Protein AF-A0A924S468-F1 (afdb_monomer_lite)

Foldseek 3Di:
DLVVVVVCCVPPVVVDCPCVVVSVDDDPVNVVVVVVCVFCVQLLVQLCVVLVVDPVSSVVVVVVLVPDDPVSSCVVSVVSTDPPVVPPPPDDD

pLDDT: mean 87.31, std 14.88, range [32.94, 98.31]

Sequence (93 aa):
MRTDYATMKRDKWGGYKGYDHWFATVNNAALGAQAAYDDQVGAFERLFAAEGSDFDRFYAEVRRMAALPRSERDAAMAKYRDPTKKEETAWPT

Structure (mmCIF, N/CA/C/O backbone):
data_AF-A0A924S468-F1
#
_entry.id   AF-A0A924S468-F1
#
loop_
_atom_site.group_PDB
_atom_site.id
_atom_site.type_symbol
_atom_site.label_atom_id
_atom_site.label_alt_id
_atom_site.label_comp_id
_atom_site.label_asym_id
_atom_site.label_entity_id
_atom_site.label_seq_id
_atom_site.pdbx_PDB_ins_code
_atom_site.Cartn_x
_atom_site.Cartn_y
_atom_site.Cartn_z
_atom_site.occupancy
_atom_site.B_iso_or_equiv
_atom_site.auth_seq_id
_atom_site.auth_comp_id
_atom_site.auth_asym_id
_atom_site.auth_atom_id
_atom_site.pdbx_PDB_model_num
ATOM 1 N N . MET A 1 1 ? 16.808 8.237 -12.009 1.00 81.81 1 MET A N 1
ATOM 2 C CA . MET A 1 1 ? 15.811 7.197 -12.355 1.00 81.81 1 MET A CA 1
ATOM 3 C C . MET A 1 1 ? 15.923 6.684 -13.795 1.00 81.81 1 MET A C 1
ATOM 5 O O . MET A 1 1 ? 16.246 5.521 -13.961 1.00 81.81 1 MET A O 1
ATOM 9 N N . ARG A 1 2 ? 15.692 7.489 -14.851 1.00 87.44 2 ARG A N 1
ATOM 10 C CA . ARG A 1 2 ? 15.808 7.005 -16.253 1.00 87.44 2 ARG A CA 1
ATOM 11 C C . ARG A 1 2 ? 17.241 6.634 -16.650 1.00 87.44 2 ARG A C 1
ATOM 13 O O . ARG A 1 2 ? 17.448 5.626 -17.314 1.00 87.44 2 ARG A O 1
ATOM 20 N N . THR A 1 3 ? 18.217 7.424 -16.205 1.00 89.44 3 THR A N 1
ATOM 21 C CA . THR A 1 3 ? 19.646 7.128 -16.386 1.00 89.44 3 THR A CA 1
ATOM 22 C C . THR A 1 3 ? 20.043 5.847 -15.652 1.00 89.44 3 THR A C 1
ATOM 24 O O . THR A 1 3 ? 20.651 4.969 -16.253 1.00 89.44 3 THR A O 1
ATOM 27 N N . ASP A 1 4 ? 19.619 5.690 -14.395 1.00 89.69 4 ASP A N 1
ATOM 28 C CA . ASP A 1 4 ? 19.900 4.487 -13.593 1.00 89.69 4 ASP A CA 1
ATOM 29 C C . ASP A 1 4 ? 19.245 3.242 -14.197 1.00 89.69 4 ASP A C 1
ATOM 31 O O . ASP A 1 4 ? 19.869 2.188 -14.285 1.00 89.69 4 ASP A O 1
ATOM 35 N N . TYR A 1 5 ? 18.014 3.383 -14.700 1.00 91.19 5 TYR A N 1
ATOM 36 C CA . TYR A 1 5 ? 17.335 2.337 -15.454 1.00 91.19 5 TYR A CA 1
ATOM 37 C C . TYR A 1 5 ? 18.105 1.946 -16.718 1.00 91.19 5 TYR A C 1
ATOM 39 O O . TYR A 1 5 ? 18.294 0.759 -16.961 1.00 91.19 5 TYR A O 1
ATOM 47 N N . ALA A 1 6 ? 18.587 2.912 -17.506 1.00 92.00 6 ALA A N 1
ATOM 48 C CA . ALA A 1 6 ? 19.361 2.630 -18.714 1.00 92.00 6 ALA A CA 1
ATOM 49 C C . ALA A 1 6 ? 20.666 1.876 -18.400 1.00 92.00 6 ALA A C 1
ATOM 51 O O . ALA A 1 6 ? 21.001 0.917 -19.096 1.00 92.00 6 ALA A O 1
ATOM 52 N N . THR A 1 7 ? 21.358 2.266 -17.326 1.00 93.81 7 THR A N 1
ATOM 53 C CA . THR A 1 7 ? 22.547 1.574 -16.812 1.00 93.81 7 THR A CA 1
ATOM 54 C C . THR A 1 7 ? 22.208 0.150 -16.373 1.00 93.81 7 THR A C 1
ATOM 56 O O . THR A 1 7 ? 22.815 -0.797 -16.859 1.00 93.81 7 THR A O 1
ATOM 59 N N . MET A 1 8 ? 21.183 -0.040 -15.537 1.00 93.56 8 MET A N 1
ATOM 60 C CA . MET A 1 8 ? 20.780 -1.367 -15.055 1.00 93.56 8 MET A CA 1
ATOM 61 C C . MET A 1 8 ? 20.313 -2.287 -16.191 1.00 93.56 8 MET A C 1
ATOM 63 O O . MET A 1 8 ? 20.693 -3.458 -16.249 1.00 93.56 8 MET A O 1
ATOM 67 N N . LYS A 1 9 ? 19.536 -1.748 -17.135 1.00 94.00 9 LYS A N 1
ATOM 68 C CA . LYS A 1 9 ? 19.086 -2.462 -18.331 1.00 94.00 9 LYS A CA 1
ATOM 69 C C . LYS A 1 9 ? 20.267 -2.949 -19.169 1.00 94.00 9 LYS A C 1
ATOM 71 O O . LYS A 1 9 ? 20.230 -4.079 -19.652 1.00 94.00 9 LYS A O 1
ATOM 76 N N . ARG A 1 10 ? 21.300 -2.116 -19.341 1.00 94.50 10 ARG A N 1
ATOM 77 C CA . ARG A 1 10 ? 22.524 -2.469 -20.075 1.00 94.50 10 ARG A CA 1
ATOM 78 C C . ARG A 1 10 ? 23.357 -3.506 -19.320 1.00 94.50 10 ARG A C 1
ATOM 80 O O . ARG A 1 10 ? 23.729 -4.511 -19.911 1.00 94.50 10 ARG A O 1
ATOM 87 N N . ASP A 1 11 ? 23.612 -3.266 -18.037 1.00 94.88 11 ASP A N 1
ATOM 88 C CA . ASP A 1 11 ? 24.676 -3.955 -17.299 1.00 94.88 11 ASP A CA 1
ATOM 89 C C . ASP A 1 11 ? 24.197 -5.220 -16.577 1.00 94.88 11 ASP A C 1
ATOM 91 O O . ASP A 1 11 ? 24.969 -6.162 -16.422 1.00 94.88 11 ASP A O 1
ATOM 95 N N . LYS A 1 12 ? 22.929 -5.268 -16.141 1.00 92.69 12 LYS A N 1
ATOM 96 C CA . LYS A 1 12 ? 22.383 -6.391 -15.358 1.00 92.69 12 LYS A CA 1
ATOM 97 C C . LYS A 1 12 ? 21.298 -7.185 -16.092 1.00 92.69 12 LYS A C 1
ATOM 99 O O . LYS A 1 12 ? 21.137 -8.369 -15.817 1.00 92.69 12 LYS A O 1
ATOM 104 N N . TRP A 1 13 ? 20.542 -6.573 -17.009 1.00 92.75 13 TRP A N 1
ATOM 105 C CA . TRP A 1 13 ? 19.350 -7.205 -17.611 1.00 92.75 13 TRP A CA 1
ATOM 106 C C . TRP A 1 13 ? 19.494 -7.575 -19.093 1.00 92.75 13 TRP A C 1
ATOM 108 O O . TRP A 1 13 ? 18.492 -7.836 -19.759 1.00 92.75 13 TRP A O 1
ATOM 118 N N . GLY A 1 14 ? 20.715 -7.564 -19.638 1.00 92.94 14 GLY A N 1
ATOM 119 C CA . GLY A 1 14 ? 20.978 -7.991 -21.020 1.00 92.94 14 GLY A CA 1
ATOM 120 C C . GLY A 1 14 ? 20.198 -7.198 -22.076 1.00 92.94 14 GLY A C 1
ATOM 121 O O . GLY A 1 14 ? 19.849 -7.729 -23.127 1.00 92.94 14 GLY A O 1
ATOM 122 N N . GLY A 1 15 ? 19.863 -5.938 -21.788 1.00 92.31 15 GLY A N 1
ATOM 123 C CA . GLY A 1 15 ? 19.080 -5.087 -22.678 1.00 92.31 15 GLY A CA 1
ATOM 124 C C . GLY A 1 15 ? 17.565 -5.314 -22.644 1.00 92.31 15 GLY A C 1
ATOM 125 O O . GLY A 1 15 ? 16.882 -4.763 -23.508 1.00 92.31 15 GLY A O 1
ATOM 126 N N . TYR A 1 16 ? 17.021 -6.070 -21.679 1.00 94.19 16 TYR A N 1
ATOM 127 C CA . TYR A 1 16 ? 15.579 -6.322 -21.552 1.00 94.19 16 TYR A CA 1
ATOM 128 C C . TYR A 1 16 ? 14.746 -5.027 -21.541 1.00 94.19 16 TYR A C 1
ATOM 130 O O . TYR A 1 16 ? 14.921 -4.147 -20.697 1.00 94.19 16 TYR A O 1
ATOM 138 N N . LYS A 1 17 ? 13.808 -4.920 -22.489 1.00 93.00 17 LYS A N 1
ATOM 139 C CA . LYS A 1 17 ? 13.046 -3.692 -22.782 1.00 93.00 17 LYS A CA 1
ATOM 140 C C . LYS A 1 17 ? 11.649 -3.644 -22.159 1.00 93.00 17 LYS A C 1
ATOM 142 O O . LYS A 1 17 ? 10.931 -2.674 -22.377 1.00 93.00 17 LYS A O 1
ATOM 147 N N . GLY A 1 18 ? 11.248 -4.656 -21.384 1.00 93.56 18 GLY A N 1
ATOM 148 C CA . GLY A 1 18 ? 9.868 -4.785 -20.886 1.00 93.56 18 GLY A CA 1
ATOM 149 C C . GLY A 1 18 ? 9.375 -3.612 -20.028 1.00 93.56 18 GLY A C 1
ATOM 150 O O . GLY A 1 18 ? 8.174 -3.386 -19.941 1.00 93.56 18 GLY A O 1
ATOM 151 N N . TYR A 1 19 ? 10.289 -2.829 -19.451 1.00 91.75 19 TYR A N 1
ATOM 152 C CA . TYR A 1 19 ? 9.970 -1.659 -18.626 1.00 91.75 19 TYR A CA 1
ATOM 153 C C . TYR A 1 19 ? 10.203 -0.309 -19.327 1.00 91.75 19 TYR A C 1
ATOM 155 O O . TYR A 1 19 ? 9.964 0.731 -18.714 1.00 91.75 19 TYR A O 1
ATOM 163 N N . ASP A 1 20 ? 10.628 -0.295 -20.600 1.00 94.38 20 ASP A N 1
ATOM 164 C CA . ASP A 1 20 ? 10.992 0.940 -21.316 1.00 94.38 20 ASP A CA 1
ATOM 165 C C . ASP A 1 20 ? 9.826 1.939 -21.334 1.00 94.38 20 ASP A C 1
ATOM 167 O O . ASP A 1 20 ? 10.005 3.122 -21.039 1.00 94.38 20 ASP A O 1
ATOM 171 N N . HIS A 1 21 ? 8.612 1.455 -21.620 1.00 93.38 21 HIS A N 1
ATOM 172 C CA . HIS A 1 21 ? 7.414 2.294 -21.639 1.00 93.38 21 HIS A CA 1
ATOM 173 C C . HIS A 1 21 ? 7.100 2.881 -20.258 1.00 93.38 21 HIS A C 1
ATOM 175 O O . HIS A 1 21 ? 6.832 4.075 -20.147 1.00 93.38 21 HIS A O 1
ATOM 181 N N . TRP A 1 22 ? 7.187 2.071 -19.200 1.00 90.00 22 TRP A N 1
ATOM 182 C CA . TRP A 1 22 ? 6.907 2.517 -17.836 1.00 90.00 22 TRP A CA 1
ATOM 183 C C . TRP A 1 22 ? 7.894 3.602 -17.381 1.00 90.00 22 TRP A C 1
ATOM 185 O O . TRP A 1 22 ? 7.470 4.654 -16.914 1.00 90.00 22 TRP A O 1
ATOM 195 N N . PHE A 1 23 ? 9.204 3.431 -17.601 1.00 92.62 23 PHE A N 1
ATOM 196 C CA . PHE A 1 23 ? 10.197 4.464 -17.255 1.00 92.62 23 PHE A CA 1
ATOM 197 C C . PHE A 1 23 ? 10.088 5.7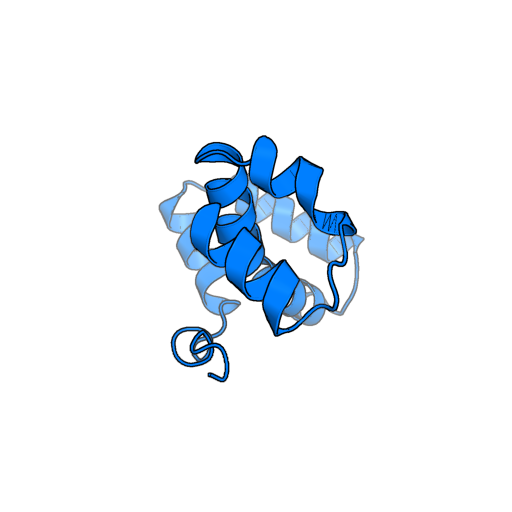29 -18.120 1.00 92.62 23 PHE A C 1
ATOM 199 O O . PHE A 1 23 ? 10.499 6.817 -17.693 1.00 92.62 23 PHE A O 1
ATOM 206 N N . ALA A 1 24 ? 9.539 5.620 -19.332 1.00 92.56 24 ALA A N 1
ATOM 207 C CA . ALA A 1 24 ? 9.248 6.782 -20.160 1.00 92.56 24 ALA A CA 1
ATOM 208 C C . ALA A 1 24 ? 8.090 7.613 -19.578 1.00 92.56 24 ALA A C 1
ATOM 210 O O . ALA A 1 24 ? 8.191 8.842 -19.547 1.00 92.56 24 ALA A O 1
ATOM 211 N N . THR A 1 25 ? 7.037 6.964 -19.068 1.00 91.56 25 THR A N 1
ATOM 212 C CA . THR A 1 25 ? 5.770 7.617 -18.688 1.00 91.56 25 THR A CA 1
ATOM 213 C C . THR A 1 25 ? 5.568 7.838 -17.185 1.00 91.56 25 THR A C 1
ATOM 215 O O . THR A 1 25 ? 4.716 8.648 -16.816 1.00 91.56 25 THR A O 1
ATOM 218 N N . VAL A 1 26 ? 6.331 7.166 -16.313 1.00 91.44 26 VAL A N 1
ATOM 219 C CA . VAL A 1 26 ? 6.167 7.250 -14.851 1.00 91.44 26 VAL A CA 1
ATOM 220 C C . VAL A 1 26 ? 6.273 8.691 -14.338 1.00 91.44 26 VAL A C 1
ATOM 222 O O . VAL A 1 26 ? 7.122 9.477 -14.765 1.00 91.44 26 VAL A O 1
ATOM 225 N N . ASN A 1 27 ? 5.393 9.031 -13.398 1.00 89.81 27 ASN A N 1
ATOM 226 C CA . ASN A 1 27 ? 5.294 10.344 -12.771 1.00 89.81 27 ASN A CA 1
ATOM 227 C C . ASN A 1 27 ? 4.999 10.214 -11.264 1.00 89.81 27 ASN A C 1
ATOM 229 O O . ASN A 1 27 ? 4.808 9.113 -10.745 1.00 89.81 27 ASN A O 1
ATOM 233 N N . ASN A 1 28 ? 4.921 11.347 -10.562 1.00 87.12 28 ASN A N 1
ATOM 234 C CA . ASN A 1 28 ? 4.715 11.375 -9.109 1.00 87.12 28 ASN A CA 1
ATOM 235 C C . ASN A 1 28 ? 3.396 10.725 -8.655 1.00 87.12 28 ASN A C 1
ATOM 237 O O . ASN A 1 28 ? 3.349 10.173 -7.561 1.00 87.12 28 ASN A O 1
ATOM 241 N N . ALA A 1 29 ? 2.337 10.755 -9.472 1.00 84.81 29 ALA A N 1
ATOM 242 C CA . ALA A 1 29 ? 1.065 10.117 -9.128 1.00 84.81 29 ALA A CA 1
ATOM 243 C C . ALA A 1 29 ? 1.169 8.586 -9.189 1.00 84.81 29 ALA A C 1
ATOM 245 O O . ALA A 1 29 ? 0.715 7.902 -8.276 1.00 84.81 29 ALA A O 1
ATOM 246 N N . ALA A 1 30 ? 1.827 8.053 -10.223 1.00 85.94 30 ALA A N 1
ATOM 247 C CA . ALA A 1 30 ? 2.094 6.621 -10.340 1.00 85.94 30 ALA A CA 1
ATOM 248 C C . ALA A 1 30 ? 2.997 6.116 -9.201 1.00 85.94 30 ALA A C 1
ATOM 250 O O . ALA A 1 30 ? 2.729 5.070 -8.617 1.00 85.94 30 ALA A O 1
ATOM 251 N N . LEU A 1 31 ? 4.024 6.891 -8.835 1.00 87.31 31 LEU A N 1
ATOM 252 C CA . LEU A 1 31 ? 4.889 6.574 -7.695 1.00 87.31 31 LEU A CA 1
ATOM 253 C C . LEU A 1 31 ? 4.132 6.635 -6.362 1.00 87.31 31 LEU A C 1
ATOM 255 O O . LEU A 1 31 ? 4.334 5.779 -5.508 1.00 87.31 31 LEU A O 1
ATOM 259 N N . GLY A 1 32 ? 3.225 7.601 -6.198 1.00 83.94 32 GLY A N 1
ATOM 260 C CA . GLY A 1 32 ? 2.355 7.683 -5.024 1.00 83.94 32 GLY A CA 1
ATOM 261 C C . GLY A 1 32 ? 1.408 6.487 -4.906 1.00 83.94 32 GLY A C 1
ATOM 262 O O . GLY A 1 32 ? 1.231 5.956 -3.814 1.00 83.94 32 GLY A O 1
ATOM 263 N N . ALA A 1 33 ? 0.845 6.023 -6.025 1.00 80.50 33 ALA A N 1
ATOM 264 C CA . ALA A 1 33 ? 0.020 4.818 -6.056 1.00 80.50 33 ALA A CA 1
ATOM 265 C C . ALA A 1 33 ? 0.828 3.557 -5.705 1.00 80.50 33 ALA A C 1
ATOM 267 O O . ALA A 1 33 ? 0.353 2.736 -4.925 1.00 80.50 33 ALA A O 1
ATOM 268 N N . GLN A 1 34 ? 2.059 3.438 -6.217 1.00 85.00 34 GLN A N 1
ATOM 269 C CA . GLN A 1 34 ? 2.957 2.329 -5.885 1.00 85.00 34 GLN A CA 1
ATOM 270 C C . GLN A 1 34 ? 3.320 2.317 -4.397 1.00 85.00 34 GLN A C 1
ATOM 272 O O . GLN A 1 34 ? 3.183 1.289 -3.744 1.00 85.00 34 GLN A O 1
ATOM 277 N N . ALA A 1 35 ? 3.707 3.467 -3.838 1.00 83.56 35 ALA A N 1
ATOM 278 C CA . ALA A 1 35 ? 4.019 3.581 -2.415 1.00 83.56 35 ALA A CA 1
ATOM 279 C C . ALA A 1 35 ? 2.806 3.225 -1.540 1.00 83.56 35 ALA A C 1
ATOM 281 O O . ALA A 1 35 ? 2.928 2.469 -0.581 1.00 83.56 35 ALA A O 1
ATOM 282 N N . ALA A 1 36 ? 1.613 3.707 -1.906 1.00 82.12 36 ALA A N 1
ATOM 283 C CA . ALA A 1 36 ? 0.384 3.363 -1.197 1.00 82.12 36 ALA A CA 1
ATOM 284 C C . ALA A 1 36 ? 0.072 1.859 -1.264 1.00 82.12 36 ALA A C 1
ATOM 286 O O . ALA A 1 36 ? -0.410 1.295 -0.283 1.00 82.12 36 ALA A O 1
ATOM 287 N N . TYR A 1 37 ? 0.351 1.206 -2.395 1.00 83.88 37 TYR A N 1
ATOM 288 C CA . TYR A 1 37 ? 0.204 -0.240 -2.530 1.00 83.88 37 TYR A CA 1
ATOM 289 C C . TYR A 1 37 ? 1.194 -0.991 -1.630 1.00 83.88 37 TYR A C 1
ATOM 291 O O . TYR A 1 37 ? 0.770 -1.809 -0.813 1.00 83.88 37 TYR A O 1
ATOM 299 N N . ASP A 1 38 ? 2.486 -0.665 -1.714 1.00 83.00 38 ASP A N 1
ATOM 300 C CA . ASP A 1 38 ? 3.549 -1.325 -0.946 1.00 83.00 38 ASP A CA 1
ATOM 301 C C . ASP A 1 38 ? 3.354 -1.184 0.576 1.00 83.00 38 ASP A C 1
ATOM 303 O O . ASP A 1 38 ? 3.617 -2.134 1.329 1.00 83.00 38 ASP A O 1
ATOM 307 N N . ASP A 1 39 ? 2.836 -0.034 1.020 1.00 81.81 39 ASP A N 1
ATOM 308 C CA . ASP A 1 39 ? 2.525 0.262 2.422 1.00 81.81 39 ASP A CA 1
ATOM 309 C C . ASP A 1 39 ? 1.309 -0.512 2.950 1.00 81.81 39 ASP A C 1
ATOM 311 O O . ASP A 1 39 ? 1.248 -0.833 4.141 1.00 81.81 39 ASP A O 1
ATOM 315 N N . GLN A 1 40 ? 0.305 -0.762 2.102 1.00 85.88 40 GLN A N 1
ATOM 316 C CA . GLN A 1 40 ? -1.007 -1.239 2.550 1.00 85.88 40 GLN A CA 1
ATOM 317 C C . GLN A 1 40 ? -1.291 -2.704 2.212 1.00 85.88 40 GLN A C 1
ATOM 319 O O . GLN A 1 40 ? -2.071 -3.324 2.932 1.00 85.88 40 GLN A O 1
ATOM 324 N N . VAL A 1 41 ? -0.664 -3.290 1.183 1.00 91.25 41 VAL A N 1
ATOM 325 C CA . VAL A 1 41 ? -0.964 -4.666 0.737 1.00 91.25 41 VAL A CA 1
ATOM 326 C C . VAL A 1 41 ? -0.819 -5.683 1.871 1.00 91.25 41 VAL A C 1
ATOM 328 O O . VAL A 1 41 ? -1.776 -6.387 2.183 1.00 91.25 41 VAL A O 1
ATOM 331 N N . GLY A 1 42 ? 0.301 -5.658 2.600 1.00 90.56 42 GLY A N 1
ATOM 332 C CA . GLY A 1 42 ? 0.514 -6.569 3.729 1.00 90.56 42 GLY A CA 1
ATOM 333 C C . GLY A 1 42 ? -0.464 -6.333 4.885 1.00 90.56 42 GLY A C 1
ATOM 334 O O . GLY A 1 42 ? -0.794 -7.252 5.632 1.00 90.56 42 GLY A O 1
ATOM 335 N N . ALA A 1 43 ? -0.965 -5.104 5.040 1.00 92.56 43 ALA A N 1
ATOM 336 C CA . ALA A 1 43 ? -1.988 -4.812 6.037 1.00 92.56 43 ALA A CA 1
ATOM 337 C C . ALA A 1 43 ? -3.362 -5.357 5.644 1.00 92.56 43 ALA A C 1
ATOM 339 O O . ALA A 1 43 ? -4.065 -5.897 6.496 1.00 92.56 43 ALA A O 1
ATOM 340 N N . PHE A 1 44 ? -3.721 -5.291 4.363 1.00 94.38 44 PHE A N 1
ATOM 341 C CA . PHE A 1 44 ? -4.931 -5.933 3.861 1.00 94.38 44 PHE A CA 1
ATOM 342 C C . PHE A 1 44 ? -4.849 -7.460 3.926 1.00 94.38 44 PHE A C 1
ATOM 344 O O . PHE A 1 44 ? -5.830 -8.084 4.317 1.00 94.38 44 PHE A O 1
ATOM 351 N N . GLU A 1 45 ? -3.693 -8.062 3.640 1.00 95.00 45 GLU A N 1
ATOM 352 C CA . GLU A 1 45 ? -3.480 -9.510 3.789 1.00 95.00 45 GLU A CA 1
ATOM 353 C C . GLU A 1 45 ? -3.679 -9.973 5.240 1.00 95.00 45 GLU A C 1
ATOM 355 O O . GLU A 1 45 ? -4.383 -10.951 5.499 1.00 95.00 45 GLU A O 1
ATOM 360 N N . ARG A 1 46 ? -3.129 -9.237 6.215 1.00 95.69 46 ARG A N 1
ATOM 361 C CA . ARG A 1 46 ? -3.330 -9.543 7.642 1.00 95.69 46 ARG A CA 1
ATOM 362 C C . ARG A 1 46 ? -4.759 -9.298 8.112 1.00 95.69 46 ARG A C 1
ATOM 364 O O . ARG A 1 46 ? -5.269 -10.087 8.903 1.00 95.69 46 ARG A O 1
ATOM 371 N N . LEU A 1 47 ? -5.418 -8.248 7.621 1.00 96.38 47 LEU A N 1
ATOM 372 C CA . LEU A 1 47 ? -6.843 -8.027 7.870 1.00 96.38 47 LEU A CA 1
ATOM 373 C C . LEU A 1 47 ? -7.684 -9.183 7.307 1.00 96.38 47 LEU A C 1
ATOM 375 O O . LEU A 1 47 ? -8.559 -9.691 7.998 1.00 96.38 47 LEU A O 1
ATOM 379 N N . PHE A 1 48 ? -7.391 -9.641 6.090 1.00 97.38 48 PHE A N 1
ATOM 380 C CA . PHE A 1 48 ? -8.073 -10.777 5.475 1.00 97.38 48 PHE A CA 1
ATOM 381 C C . PHE A 1 48 ? -7.911 -12.058 6.301 1.00 97.38 48 PHE A C 1
ATOM 383 O O . PHE A 1 48 ? -8.894 -12.746 6.570 1.00 97.38 48 PHE A O 1
ATOM 390 N N . ALA A 1 49 ? -6.698 -12.346 6.777 1.00 97.31 49 ALA A N 1
ATOM 391 C CA . ALA A 1 49 ? -6.458 -13.469 7.681 1.00 97.31 49 ALA A CA 1
ATOM 392 C C . ALA A 1 49 ? -7.224 -13.324 9.012 1.00 97.31 49 ALA A C 1
ATOM 394 O O . ALA A 1 49 ? -7.807 -14.293 9.494 1.00 97.31 49 ALA A O 1
ATOM 395 N N . ALA A 1 50 ? -7.277 -12.116 9.586 1.00 96.50 50 ALA A N 1
ATOM 396 C CA . ALA A 1 50 ? -8.003 -11.844 10.829 1.00 96.50 50 ALA A CA 1
ATOM 397 C C . ALA A 1 50 ? -9.527 -12.015 10.692 1.00 96.50 50 ALA A C 1
ATOM 399 O O . ALA A 1 50 ? -10.184 -12.434 11.644 1.00 96.50 50 ALA A O 1
ATOM 400 N N . GLU A 1 51 ? -10.083 -11.758 9.506 1.00 98.12 51 GLU A N 1
ATOM 401 C CA . GLU A 1 51 ? -11.495 -12.019 9.194 1.00 98.12 51 GLU A CA 1
ATOM 402 C C . GLU A 1 51 ? -11.787 -13.483 8.824 1.00 98.12 51 GLU A C 1
ATOM 404 O O . GLU A 1 51 ? -12.894 -13.813 8.400 1.00 98.12 51 GLU A O 1
ATOM 409 N N . GLY A 1 52 ? -10.823 -14.384 9.035 1.00 97.50 52 GLY A N 1
ATOM 410 C CA . GLY A 1 52 ? -10.980 -15.817 8.792 1.00 97.50 52 GLY A CA 1
ATOM 411 C C . GLY A 1 52 ? -10.825 -16.210 7.326 1.00 97.50 52 GLY A C 1
ATOM 412 O O . GLY A 1 52 ? -11.360 -17.238 6.921 1.00 97.50 52 GLY A O 1
ATOM 413 N N . SER A 1 53 ? -10.117 -15.398 6.533 1.00 97.69 53 SER A N 1
ATOM 414 C CA . SER A 1 53 ? -9.936 -15.604 5.090 1.00 97.69 53 SER A CA 1
ATOM 415 C C . SER A 1 53 ? -11.256 -15.664 4.310 1.00 97.69 53 SER A C 1
ATOM 417 O O . SER A 1 53 ? -11.367 -16.339 3.288 1.00 97.69 53 SER A O 1
ATOM 419 N N . ASP A 1 54 ? -12.251 -14.923 4.793 1.00 98.31 54 ASP A N 1
ATOM 420 C CA . ASP A 1 54 ? -13.567 -14.769 4.187 1.00 98.31 54 ASP A CA 1
ATOM 421 C C . ASP A 1 54 ? -13.658 -13.399 3.499 1.00 98.31 54 ASP A C 1
ATOM 423 O O . ASP A 1 54 ? -13.482 -12.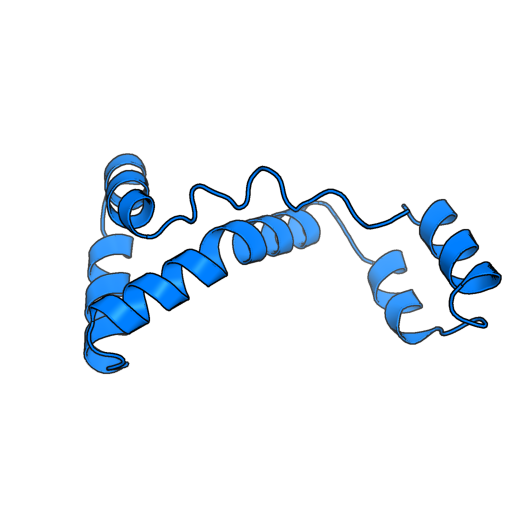349 4.129 1.00 98.31 54 ASP A O 1
ATOM 427 N N . PHE A 1 55 ? -13.910 -13.400 2.188 1.00 96.31 55 PHE A N 1
ATOM 428 C CA . PHE A 1 55 ? -13.956 -12.165 1.406 1.00 96.31 55 PHE A CA 1
ATOM 429 C C . PHE A 1 55 ? -15.160 -11.284 1.744 1.00 96.31 55 PHE A C 1
ATOM 431 O O . PHE A 1 55 ? -15.024 -10.060 1.735 1.00 96.31 55 PHE A O 1
ATOM 438 N N . ASP A 1 56 ? -16.314 -11.859 2.080 1.00 98.25 56 ASP A N 1
ATOM 439 C CA . ASP A 1 56 ? -17.504 -11.079 2.421 1.00 98.25 56 ASP A CA 1
ATOM 440 C C . ASP A 1 56 ? -17.281 -10.308 3.723 1.00 98.25 56 ASP A C 1
ATOM 442 O O . ASP A 1 56 ? -17.552 -9.101 3.795 1.00 98.25 56 ASP A O 1
ATOM 446 N N . ARG A 1 57 ? -16.698 -10.972 4.726 1.00 97.88 57 ARG A N 1
ATOM 447 C CA . ARG A 1 57 ? -16.312 -10.354 6.001 1.00 97.88 57 ARG A CA 1
ATOM 448 C C . ARG A 1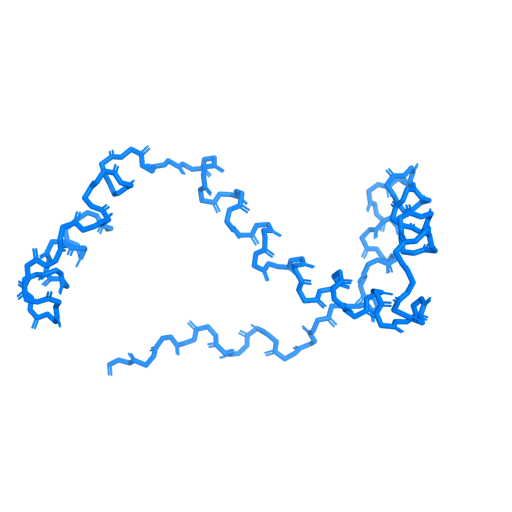 57 ? -15.206 -9.324 5.830 1.00 97.88 57 ARG A C 1
ATOM 450 O O . ARG A 1 57 ? -15.327 -8.210 6.338 1.00 97.88 57 ARG A O 1
ATOM 457 N N . PHE A 1 58 ? -14.172 -9.655 5.062 1.00 98.00 58 PHE A N 1
ATOM 458 C CA . PHE A 1 58 ? -13.094 -8.728 4.734 1.00 98.00 58 PHE A CA 1
ATOM 459 C C . PHE A 1 58 ? -13.627 -7.450 4.084 1.00 98.00 58 PHE A C 1
ATOM 461 O O . PHE A 1 58 ? -13.331 -6.348 4.544 1.00 98.00 58 PHE A O 1
ATOM 468 N N . TYR A 1 59 ? -14.467 -7.567 3.053 1.00 97.44 59 TYR A N 1
ATOM 469 C CA . TYR A 1 59 ? -15.029 -6.395 2.390 1.00 97.44 59 TYR A CA 1
ATOM 470 C C . TYR A 1 59 ? -15.993 -5.617 3.285 1.00 97.44 59 TYR A C 1
ATOM 472 O O . TYR A 1 59 ? -16.049 -4.389 3.182 1.00 97.44 59 TYR A O 1
ATOM 480 N N . ALA A 1 60 ? -16.750 -6.286 4.159 1.00 98.19 60 ALA A N 1
ATOM 481 C CA . ALA A 1 60 ? -17.572 -5.606 5.155 1.00 98.19 60 ALA A CA 1
ATOM 482 C C . ALA A 1 60 ? -16.711 -4.754 6.102 1.00 98.19 60 ALA A C 1
ATOM 484 O O . ALA A 1 60 ? -17.011 -3.574 6.298 1.00 98.19 60 ALA A O 1
ATOM 485 N N . GLU A 1 61 ? -15.608 -5.305 6.609 1.00 97.50 61 GLU A N 1
ATOM 486 C CA . GLU A 1 61 ? -14.702 -4.601 7.516 1.00 97.50 61 GLU A CA 1
ATOM 487 C C . GLU A 1 61 ? -13.940 -3.469 6.811 1.00 97.50 61 GLU A C 1
ATOM 489 O O . GLU A 1 61 ? -13.862 -2.355 7.332 1.00 97.50 61 GLU A O 1
ATOM 494 N N . VAL A 1 62 ? -13.470 -3.684 5.578 1.00 96.44 62 VAL A N 1
ATOM 495 C CA . VAL A 1 62 ? -12.855 -2.626 4.761 1.00 96.44 62 VAL A CA 1
ATOM 496 C C . VAL A 1 62 ? -13.841 -1.484 4.508 1.00 96.44 62 VAL A C 1
ATOM 498 O O . VAL A 1 62 ? -13.470 -0.321 4.665 1.00 96.44 62 VAL A O 1
ATOM 501 N N . ARG A 1 63 ? -15.106 -1.776 4.170 1.00 97.50 63 ARG A N 1
ATOM 502 C CA . ARG A 1 63 ? -16.146 -0.743 3.998 1.00 97.50 63 ARG A CA 1
ATOM 503 C C . ARG A 1 63 ? -16.399 0.026 5.291 1.00 97.50 63 ARG A C 1
ATOM 505 O O . ARG A 1 63 ? -16.499 1.251 5.252 1.00 97.50 63 ARG A O 1
ATOM 512 N N . ARG A 1 64 ? -16.452 -0.670 6.431 1.00 97.56 64 ARG A N 1
ATOM 513 C CA . ARG A 1 64 ? -16.588 -0.042 7.751 1.00 97.56 64 ARG A CA 1
ATOM 514 C C . ARG A 1 64 ? -15.423 0.908 8.028 1.00 97.56 64 ARG A C 1
ATOM 516 O O . ARG A 1 64 ? -15.655 2.049 8.411 1.00 97.56 64 ARG A O 1
ATOM 523 N N . MET A 1 65 ? -14.184 0.471 7.796 1.00 96.38 65 MET A N 1
ATOM 524 C CA . MET A 1 65 ? -12.986 1.295 7.991 1.00 96.38 65 MET A CA 1
ATOM 525 C C . MET A 1 65 ? -12.905 2.471 7.010 1.00 96.38 65 MET A C 1
ATOM 527 O O . MET A 1 65 ? -12.466 3.556 7.387 1.00 96.38 65 MET A O 1
ATOM 531 N N . ALA A 1 66 ? -13.337 2.288 5.762 1.00 94.94 66 ALA A N 1
ATOM 532 C CA . ALA A 1 66 ? -13.340 3.338 4.746 1.00 94.94 66 ALA A CA 1
ATOM 533 C C . ALA A 1 66 ? -14.292 4.495 5.091 1.00 94.94 66 ALA A C 1
ATOM 535 O O . ALA A 1 66 ? -14.011 5.635 4.724 1.00 94.94 66 ALA A O 1
ATOM 536 N N . ALA A 1 67 ? -15.374 4.213 5.823 1.00 96.88 67 ALA A N 1
ATOM 537 C CA . ALA A 1 67 ? -16.328 5.214 6.296 1.00 96.88 67 ALA A CA 1
ATOM 538 C C . ALA A 1 67 ? -15.818 6.045 7.492 1.00 96.88 67 ALA A C 1
ATOM 540 O O . ALA A 1 67 ? -16.430 7.057 7.832 1.00 96.88 67 ALA A O 1
ATOM 541 N N . LEU A 1 68 ? -14.715 5.640 8.133 1.00 96.75 68 LEU A N 1
ATOM 542 C CA . LEU A 1 68 ? -14.156 6.359 9.277 1.00 96.75 68 LEU A CA 1
ATOM 543 C C . LEU A 1 68 ? -13.420 7.641 8.848 1.00 96.75 68 LEU A C 1
ATOM 545 O O . LEU A 1 68 ? -12.805 7.684 7.769 1.00 96.75 68 LEU A O 1
ATOM 549 N N . PRO A 1 69 ? -13.376 8.665 9.725 1.00 97.50 69 PRO A N 1
ATOM 550 C CA . PRO A 1 69 ? -12.434 9.768 9.595 1.00 97.50 69 PRO A CA 1
ATOM 551 C C . PRO A 1 69 ? -11.001 9.257 9.437 1.00 97.50 69 PRO A C 1
ATOM 553 O O . PRO A 1 69 ? -10.633 8.199 9.946 1.00 97.50 69 PRO A O 1
ATOM 556 N N . ARG A 1 70 ? -10.160 10.021 8.732 1.00 93.06 70 ARG A N 1
ATOM 557 C CA . ARG A 1 70 ? -8.808 9.576 8.356 1.00 93.06 70 ARG A CA 1
ATOM 558 C C . ARG A 1 70 ? -7.981 9.067 9.539 1.00 93.06 70 ARG A C 1
ATOM 560 O O . ARG A 1 70 ? -7.395 8.000 9.425 1.00 93.06 70 ARG A O 1
ATOM 567 N N . SER A 1 71 ? -7.949 9.802 10.649 1.00 94.69 71 SER A N 1
ATOM 5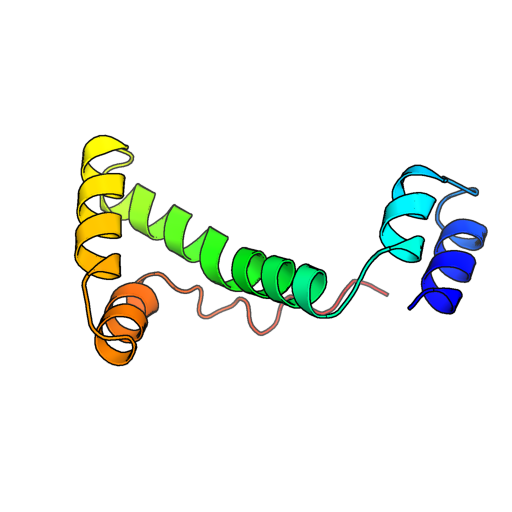68 C CA . SER A 1 71 ? -7.191 9.424 11.849 1.00 94.69 71 SER A CA 1
ATOM 569 C C . SER A 1 71 ? -7.663 8.095 12.443 1.00 94.69 71 SER A C 1
ATOM 571 O O . SER A 1 71 ? -6.846 7.254 12.806 1.00 94.69 71 SER A O 1
ATOM 573 N N . GLU A 1 72 ? -8.976 7.886 12.503 1.00 95.88 72 GLU A N 1
ATOM 574 C CA . GLU A 1 72 ? -9.585 6.663 13.025 1.00 95.88 72 GLU A CA 1
ATOM 575 C C . GLU A 1 72 ? -9.358 5.475 12.094 1.00 95.88 72 GLU A C 1
ATOM 577 O O . GLU A 1 72 ? -9.023 4.386 12.555 1.00 95.88 72 GLU A O 1
ATOM 582 N N . ARG A 1 73 ? -9.465 5.685 10.779 1.00 95.62 73 ARG A N 1
ATOM 583 C CA . ARG A 1 73 ? -9.111 4.672 9.782 1.00 95.62 73 ARG A CA 1
ATOM 584 C C . ARG A 1 73 ? -7.638 4.285 9.887 1.00 95.62 73 ARG A C 1
ATOM 586 O O . ARG A 1 73 ? -7.316 3.100 9.869 1.00 95.62 73 ARG A O 1
ATOM 593 N N . ASP A 1 74 ? -6.749 5.268 10.009 1.00 92.00 74 ASP A N 1
ATOM 594 C CA . ASP A 1 74 ? -5.309 5.035 10.106 1.00 92.00 74 ASP A CA 1
ATOM 595 C C . ASP A 1 74 ? -4.967 4.240 11.375 1.00 92.00 74 ASP A C 1
ATOM 597 O O . ASP A 1 74 ? -4.174 3.299 11.303 1.00 92.00 74 ASP A O 1
ATOM 601 N N . ALA A 1 75 ? -5.619 4.551 12.501 1.00 92.94 75 ALA A N 1
ATOM 602 C CA . ALA A 1 75 ? -5.511 3.792 13.745 1.00 92.94 75 ALA A CA 1
ATOM 603 C C . ALA A 1 75 ? -6.090 2.371 13.619 1.00 92.94 75 ALA A C 1
ATOM 605 O O . ALA A 1 75 ? -5.460 1.407 14.053 1.00 92.94 75 ALA A O 1
ATOM 606 N N . ALA A 1 76 ? -7.251 2.216 12.973 1.00 94.06 76 ALA A N 1
ATOM 607 C CA . ALA A 1 76 ? -7.876 0.915 12.743 1.00 94.06 76 ALA A CA 1
ATOM 608 C C . ALA A 1 76 ? -7.009 0.002 11.860 1.00 94.06 76 ALA A C 1
ATOM 610 O O . ALA A 1 76 ? -6.941 -1.201 12.108 1.00 94.06 76 ALA A O 1
ATOM 611 N N . MET A 1 77 ? -6.312 0.575 10.873 1.00 93.00 77 MET A N 1
ATOM 612 C CA . MET A 1 77 ? -5.369 -0.133 10.004 1.00 93.00 77 MET A CA 1
ATOM 613 C C . MET A 1 77 ? -4.011 -0.390 10.668 1.00 93.00 77 MET A C 1
ATOM 615 O O . MET A 1 77 ? -3.325 -1.338 10.293 1.00 93.00 77 MET A O 1
ATOM 619 N N . ALA A 1 78 ? -3.596 0.422 11.648 1.00 91.69 78 ALA A N 1
ATOM 620 C CA . ALA A 1 78 ? -2.286 0.306 12.295 1.00 91.69 78 ALA A CA 1
ATOM 621 C C . ALA A 1 78 ? -2.049 -1.074 12.926 1.00 91.69 78 ALA A C 1
ATOM 623 O O . ALA A 1 78 ? -0.942 -1.596 12.829 1.00 91.69 78 ALA A O 1
ATOM 624 N N . LYS A 1 79 ? -3.094 -1.704 13.482 1.00 90.62 79 LYS A N 1
ATOM 625 C CA . LYS A 1 79 ? -3.016 -3.055 14.070 1.00 90.62 79 LYS A CA 1
ATOM 626 C C . LYS A 1 79 ? -2.649 -4.151 13.062 1.00 90.62 79 LYS A C 1
ATOM 628 O O . LYS A 1 79 ? -2.197 -5.216 13.460 1.00 90.62 79 LYS A O 1
ATOM 633 N N . TYR A 1 80 ? -2.848 -3.889 11.770 1.00 92.62 80 TYR A N 1
ATOM 634 C CA . TYR A 1 80 ? -2.492 -4.802 10.692 1.00 92.62 80 TYR A CA 1
ATOM 635 C C . TYR A 1 80 ? -1.235 -4.364 9.948 1.00 92.62 80 TYR A C 1
ATOM 637 O O . TYR A 1 80 ? -0.881 -5.007 8.971 1.00 92.62 80 TYR A O 1
ATOM 645 N N . ARG A 1 81 ? -0.542 -3.288 10.327 1.00 89.06 81 ARG A N 1
ATOM 646 C CA . ARG A 1 81 ? 0.720 -2.932 9.660 1.00 89.06 81 ARG A CA 1
ATOM 647 C C . ARG A 1 81 ? 1.848 -3.832 10.136 1.00 89.06 81 ARG A C 1
ATOM 649 O O . ARG A 1 81 ? 1.832 -4.321 11.259 1.00 89.06 81 ARG A O 1
ATOM 656 N N . ASP A 1 82 ? 2.819 -4.035 9.255 1.00 80.81 82 ASP A N 1
ATOM 657 C CA . ASP A 1 82 ? 4.002 -4.809 9.584 1.00 80.81 82 ASP A CA 1
ATOM 658 C C . ASP A 1 82 ? 4.992 -3.887 10.292 1.00 80.81 82 ASP A C 1
ATOM 660 O O . ASP A 1 82 ? 5.417 -2.903 9.674 1.00 80.81 82 ASP A O 1
ATOM 664 N N . PRO A 1 83 ? 5.354 -4.136 11.559 1.00 70.62 83 PRO A N 1
ATOM 665 C CA . PRO A 1 83 ? 6.351 -3.315 12.225 1.00 70.62 83 PRO A CA 1
ATOM 666 C C . PRO A 1 83 ? 7.756 -3.490 11.625 1.00 70.62 83 PRO A C 1
ATOM 668 O O . PRO A 1 83 ? 8.575 -2.587 11.787 1.00 70.62 83 PRO A O 1
ATOM 671 N N . THR A 1 84 ? 8.045 -4.590 10.917 1.00 68.50 84 THR A N 1
ATOM 672 C CA . THR A 1 84 ? 9.404 -4.900 10.430 1.00 68.50 84 THR A CA 1
ATOM 673 C C . THR A 1 84 ? 9.708 -4.325 9.042 1.00 68.50 84 THR A C 1
ATOM 675 O O . THR A 1 84 ? 10.873 -4.130 8.695 1.00 68.50 84 THR A O 1
ATOM 678 N N . LYS A 1 85 ? 8.686 -3.941 8.259 1.00 62.06 85 LYS A N 1
ATOM 679 C CA . LYS A 1 85 ? 8.856 -3.456 6.872 1.00 62.06 85 LYS A CA 1
ATOM 680 C C . LYS A 1 85 ? 9.684 -2.172 6.713 1.00 62.06 85 LYS A C 1
ATOM 682 O O . LYS A 1 85 ? 10.045 -1.836 5.590 1.00 62.06 85 LYS A O 1
ATOM 687 N N . LYS A 1 86 ? 9.999 -1.435 7.785 1.00 54.69 86 LYS A N 1
ATOM 688 C CA . LYS A 1 86 ? 10.873 -0.250 7.682 1.00 54.69 86 LYS A CA 1
ATOM 689 C C . LYS A 1 86 ? 12.345 -0.597 7.415 1.00 54.69 86 LYS A C 1
ATOM 691 O O . LYS A 1 86 ? 13.064 0.276 6.939 1.00 54.69 86 LYS A O 1
ATOM 696 N N . GLU A 1 87 ? 12.789 -1.829 7.677 1.00 45.62 87 GLU A N 1
ATOM 697 C CA . GLU A 1 87 ? 14.213 -2.207 7.604 1.00 45.62 87 GLU A CA 1
ATOM 698 C C . GLU A 1 87 ? 14.595 -2.972 6.323 1.00 45.62 87 GLU A C 1
ATOM 700 O O . GLU A 1 87 ? 15.748 -2.936 5.905 1.00 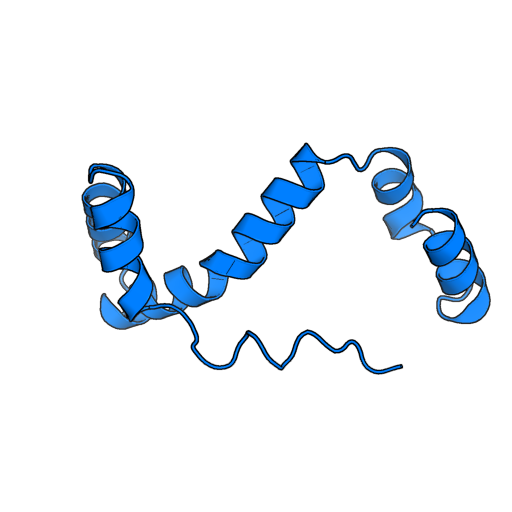45.62 87 GLU A O 1
ATOM 705 N N . GLU A 1 88 ? 13.635 -3.597 5.637 1.00 46.16 88 GLU A N 1
ATOM 706 C CA . GLU A 1 88 ? 13.909 -4.527 4.526 1.00 46.16 88 GLU A CA 1
ATOM 707 C C . GLU A 1 88 ? 14.011 -3.853 3.140 1.00 46.16 88 GLU A C 1
ATOM 709 O O . GLU A 1 88 ? 14.328 -4.492 2.142 1.00 46.16 88 GLU A O 1
ATOM 714 N N . THR A 1 89 ? 13.804 -2.533 3.051 1.00 47.44 89 THR A N 1
ATOM 715 C CA . THR A 1 89 ? 13.864 -1.786 1.772 1.00 47.44 89 THR A CA 1
ATOM 716 C C . THR A 1 89 ? 15.288 -1.536 1.245 1.00 47.44 89 THR A C 1
ATOM 718 O O . THR A 1 89 ? 15.469 -0.822 0.254 1.00 47.44 89 THR A O 1
ATOM 721 N N . ALA A 1 90 ? 16.316 -2.103 1.882 1.00 41.62 90 ALA A N 1
ATOM 722 C CA . ALA A 1 90 ? 17.667 -2.120 1.338 1.00 41.62 90 ALA A CA 1
ATOM 723 C C . ALA A 1 90 ? 17.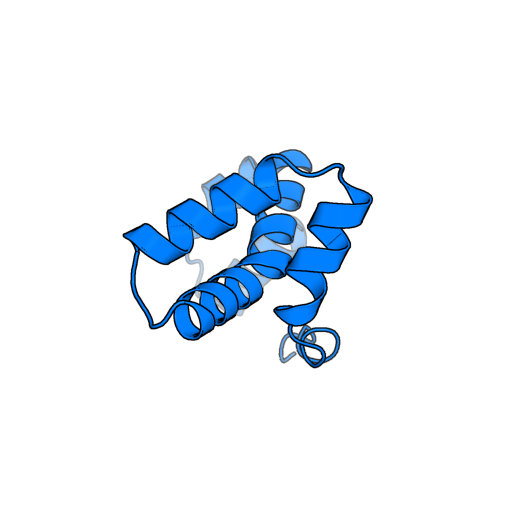736 -3.159 0.211 1.00 41.62 90 ALA A C 1
ATOM 725 O O . ALA A 1 90 ? 17.960 -4.344 0.446 1.00 41.62 90 ALA A O 1
ATOM 726 N N . TRP A 1 91 ? 17.524 -2.713 -1.028 1.00 32.94 91 TRP A N 1
ATOM 727 C CA . TRP A 1 91 ? 17.808 -3.527 -2.208 1.00 32.94 91 TRP A CA 1
ATOM 728 C C . TRP A 1 91 ? 19.219 -4.129 -2.086 1.00 32.94 91 TRP A C 1
ATOM 730 O O . TRP A 1 91 ? 20.157 -3.370 -1.821 1.00 32.94 91 TRP A O 1
ATOM 740 N N . PRO A 1 92 ? 19.401 -5.451 -2.273 1.00 39.34 92 PRO A N 1
ATOM 741 C CA . PRO A 1 92 ? 20.736 -6.027 -2.303 1.00 39.34 92 PRO A CA 1
ATOM 742 C C . PRO A 1 92 ? 21.516 -5.373 -3.452 1.00 39.34 92 PRO A C 1
ATOM 744 O O . PRO A 1 92 ? 21.075 -5.383 -4.605 1.00 39.34 92 PRO A O 1
ATOM 747 N N . THR A 1 93 ? 22.636 -4.743 -3.100 1.00 42.97 93 THR A N 1
ATOM 748 C CA . THR A 1 93 ? 23.607 -4.110 -4.011 1.00 42.97 93 THR A CA 1
ATOM 749 C C . THR A 1 93 ? 24.215 -5.105 -4.993 1.00 42.97 93 THR A C 1
ATOM 751 O O . THR A 1 93 ? 24.646 -6.175 -4.512 1.00 42.97 93 THR A O 1
#

Secondary structure (DSSP, 8-state):
-HHHHHHHHHHTSTT--TTHHHHHH--HHHHHHHHHHHHHHHHHHHHHHHTTS-HHHHHHHHHHHHTS-HHHHHHHHHTTS-SSTTTTT----

Radius of gyration: 18.04 Å; chains: 1; bounding box: 42×27×37 Å